Protein AF-A0A3R8M0X1-F1 (afdb_monomer_lite)

pLDDT: mean 82.75, std 15.9, range [35.12, 95.88]

Secondary structure (DSSP, 8-state):
-----------HHHHHHHHHHHHHHHHHHHHHHHHHHHHHHHHHHHHHHH-S-HHHHHHHHHHHHHHHHHHHHTT-HHHHHHHHHHHHH-

Sequence (90 aa):
KLKVGGRGGIDMAAIAKAEAALKSLSGNFAQGLNDEIVKLEAARQGVRTEGLNAQTVETLYLRAHDLKGLGATYDFPLITRRAASLCKLI

Structure (mmCIF, N/CA/C/O backbone):
data_AF-A0A3R8M0X1-F1
#
_entry.id   AF-A0A3R8M0X1-F1
#
loop_
_atom_site.group_PDB
_atom_site.id
_atom_site.type_symbol
_atom_site.label_atom_id
_atom_site.label_alt_id
_atom_site.label_comp_id
_atom_site.label_asym_id
_atom_site.label_entity_id
_atom_site.label_seq_id
_atom_site.pdbx_PDB_ins_code
_atom_site.Cartn_x
_atom_site.Cartn_y
_atom_site.Cartn_z
_atom_site.occupancy
_atom_site.B_iso_or_equiv
_atom_site.auth_seq_id
_atom_site.auth_comp_id
_atom_site.auth_asym_id
_atom_site.auth_atom_id
_atom_site.pdbx_PDB_model_num
ATOM 1 N N . LYS A 1 1 ? 14.176 5.492 -55.390 1.00 38.00 1 LYS A N 1
ATOM 2 C CA . LYS A 1 1 ? 14.080 4.025 -55.182 1.00 38.00 1 LYS A CA 1
ATOM 3 C C . LYS A 1 1 ? 14.677 3.713 -53.816 1.00 38.00 1 LYS A C 1
ATOM 5 O O . LYS A 1 1 ? 15.852 3.975 -53.611 1.00 38.00 1 LYS A O 1
ATOM 10 N N . LEU A 1 2 ? 13.826 3.287 -52.885 1.00 44.62 2 LEU A N 1
ATOM 11 C CA . LEU A 1 2 ? 14.140 2.963 -51.493 1.00 44.62 2 LEU A CA 1
ATOM 12 C C . LEU A 1 2 ? 15.085 1.750 -51.447 1.00 44.62 2 LEU A C 1
ATOM 14 O O . LEU A 1 2 ? 14.813 0.755 -52.118 1.00 44.62 2 LEU A O 1
ATOM 18 N N . LYS A 1 3 ? 16.176 1.816 -50.679 1.00 35.12 3 LYS A N 1
ATOM 19 C CA . LYS A 1 3 ? 17.025 0.649 -50.404 1.00 35.12 3 LYS A CA 1
ATOM 20 C C . LYS A 1 3 ? 17.366 0.609 -48.919 1.00 35.12 3 LYS A C 1
ATOM 22 O O . LYS A 1 3 ? 18.456 0.971 -48.500 1.00 35.12 3 LYS A O 1
ATOM 27 N N . VAL A 1 4 ? 16.375 0.193 -48.134 1.00 50.91 4 VAL A N 1
ATOM 28 C CA . VAL A 1 4 ? 16.583 -0.312 -46.775 1.00 50.91 4 VAL A CA 1
ATOM 29 C C . VAL A 1 4 ? 17.086 -1.742 -46.931 1.00 50.91 4 VAL A C 1
ATOM 31 O O . VAL A 1 4 ? 16.380 -2.598 -47.458 1.00 50.91 4 VAL A O 1
ATOM 34 N N . GLY A 1 5 ? 18.334 -1.979 -46.541 1.00 40.69 5 GLY A N 1
ATOM 35 C CA . GLY A 1 5 ? 18.957 -3.289 -46.633 1.00 40.69 5 GLY A CA 1
ATOM 36 C C . GLY A 1 5 ? 20.091 -3.446 -45.632 1.00 40.69 5 GLY A C 1
ATOM 37 O O . GLY A 1 5 ? 21.213 -3.057 -45.925 1.00 40.69 5 GLY A O 1
ATOM 38 N N . GLY A 1 6 ? 19.789 -4.107 -44.511 1.00 42.56 6 GLY A N 1
ATOM 39 C CA . GLY A 1 6 ? 20.698 -5.094 -43.924 1.00 42.56 6 GLY A CA 1
ATOM 40 C C . GLY A 1 6 ? 21.255 -4.816 -42.523 1.00 42.56 6 GLY A C 1
ATOM 41 O O . GLY A 1 6 ? 22.100 -3.949 -42.364 1.00 42.56 6 GLY A O 1
ATOM 42 N N . ARG A 1 7 ? 20.886 -5.717 -41.591 1.00 45.16 7 ARG A N 1
ATOM 43 C CA . ARG A 1 7 ? 21.505 -6.055 -40.285 1.00 45.16 7 ARG A CA 1
ATOM 44 C C . ARG A 1 7 ? 21.317 -5.004 -39.174 1.00 45.16 7 ARG A C 1
ATOM 46 O O . ARG A 1 7 ? 21.915 -3.949 -39.209 1.00 45.16 7 ARG A O 1
ATOM 53 N N . GLY A 1 8 ? 20.508 -5.227 -38.136 1.00 52.34 8 GLY A N 1
ATOM 54 C CA . GLY A 1 8 ? 20.300 -6.492 -37.420 1.00 52.34 8 GLY A CA 1
ATOM 55 C C . GLY A 1 8 ? 21.347 -6.725 -36.323 1.00 52.34 8 GLY A C 1
ATOM 56 O O . GLY A 1 8 ? 21.657 -7.871 -36.028 1.00 52.34 8 GLY A O 1
ATOM 57 N N . GLY A 1 9 ? 21.918 -5.665 -35.749 1.00 52.56 9 GLY A N 1
ATOM 58 C CA . GLY A 1 9 ? 22.488 -5.716 -34.407 1.00 52.56 9 GLY A CA 1
ATOM 59 C C . GLY A 1 9 ? 21.517 -5.001 -33.484 1.00 52.56 9 GLY A C 1
ATOM 60 O O . GLY A 1 9 ? 21.154 -3.862 -33.771 1.00 52.56 9 GLY A O 1
ATOM 61 N N . ILE A 1 10 ? 21.047 -5.660 -32.426 1.00 58.12 10 ILE A N 1
ATOM 62 C CA . ILE A 1 10 ? 20.370 -4.933 -31.355 1.00 58.12 10 ILE A CA 1
ATOM 63 C C . ILE A 1 10 ? 21.383 -3.888 -30.882 1.00 58.12 10 ILE A C 1
ATOM 65 O O . ILE A 1 10 ? 22.514 -4.243 -30.547 1.00 58.12 10 ILE A O 1
ATOM 69 N N . ASP A 1 11 ? 21.029 -2.610 -30.981 1.00 71.38 11 ASP A N 1
ATOM 70 C CA . ASP A 1 11 ? 21.946 -1.531 -30.645 1.00 71.38 11 ASP A CA 1
ATOM 71 C C . ASP A 1 11 ? 22.208 -1.612 -29.138 1.00 71.38 11 ASP A C 1
ATOM 73 O O . ASP A 1 11 ? 21.364 -1.245 -28.321 1.00 71.38 11 ASP A O 1
ATOM 77 N N . MET A 1 12 ? 23.341 -2.208 -28.762 1.00 69.88 12 MET A N 1
ATOM 78 C CA . MET A 1 12 ? 23.680 -2.502 -27.367 1.00 69.88 12 MET A CA 1
ATOM 79 C C . MET A 1 12 ? 23.690 -1.226 -26.518 1.00 69.88 12 MET A C 1
ATOM 81 O O . MET A 1 12 ? 23.410 -1.288 -25.324 1.00 69.88 12 MET A O 1
ATOM 85 N N . ALA A 1 13 ? 23.937 -0.060 -27.131 1.00 73.56 13 ALA A N 1
ATOM 86 C CA . ALA A 1 13 ? 23.826 1.233 -26.469 1.00 73.56 13 ALA A CA 1
ATOM 87 C C . ALA A 1 13 ? 22.361 1.631 -26.211 1.00 73.56 13 ALA A C 1
ATOM 89 O O . ALA A 1 13 ? 22.057 2.201 -25.162 1.00 73.56 13 ALA A O 1
ATOM 90 N N . ALA A 1 14 ? 21.438 1.296 -27.118 1.00 71.75 14 ALA A N 1
ATOM 91 C CA . ALA A 1 14 ? 20.003 1.472 -26.900 1.00 71.75 14 ALA A CA 1
ATOM 92 C C . ALA A 1 14 ? 19.459 0.511 -25.829 1.00 71.75 14 ALA A C 1
ATOM 94 O O . ALA A 1 14 ? 18.666 0.947 -24.995 1.00 71.75 14 ALA A O 1
ATOM 95 N N . ILE A 1 15 ? 19.925 -0.748 -25.791 1.00 71.56 15 ILE A N 1
ATOM 96 C CA . ILE A 1 15 ? 19.591 -1.692 -24.706 1.00 71.56 15 ILE A CA 1
ATOM 97 C C . ILE A 1 15 ? 20.119 -1.167 -23.372 1.00 71.56 15 ILE A C 1
ATOM 99 O O . ILE A 1 15 ? 19.344 -1.016 -22.438 1.00 71.56 15 ILE A O 1
ATOM 103 N N . ALA A 1 16 ? 21.405 -0.817 -23.283 1.00 73.88 16 ALA A N 1
ATOM 104 C CA . ALA A 1 16 ? 22.010 -0.337 -22.042 1.00 73.88 16 ALA A CA 1
ATOM 105 C C . ALA A 1 16 ? 21.343 0.950 -21.533 1.00 73.88 16 ALA A C 1
ATOM 107 O O . ALA A 1 16 ? 21.153 1.126 -20.330 1.00 73.88 16 ALA A O 1
ATOM 108 N N . LYS A 1 17 ? 20.932 1.850 -22.437 1.00 73.50 17 LYS A N 1
ATOM 109 C CA . LYS A 1 17 ? 20.156 3.046 -22.083 1.00 73.50 17 LYS A CA 1
ATOM 110 C C . LYS A 1 17 ? 18.752 2.690 -21.590 1.00 73.50 17 LYS A C 1
ATOM 112 O O . LYS A 1 17 ? 18.285 3.310 -20.637 1.00 73.50 17 LYS A O 1
ATOM 117 N N . ALA A 1 18 ? 18.094 1.705 -22.201 1.00 66.88 18 ALA A N 1
ATOM 118 C CA . ALA A 1 18 ? 16.800 1.204 -21.746 1.00 66.88 18 ALA A CA 1
ATOM 119 C C . ALA A 1 18 ? 16.903 0.502 -20.380 1.00 66.88 18 ALA A C 1
ATOM 121 O O . ALA A 1 18 ? 16.082 0.763 -19.508 1.00 66.88 18 ALA A O 1
ATOM 122 N N . GLU A 1 19 ? 17.938 -0.307 -20.147 1.00 69.31 19 GLU A N 1
ATOM 123 C CA . GLU A 1 19 ? 18.217 -0.963 -18.864 1.00 69.31 19 GLU A CA 1
ATOM 124 C C . GLU A 1 19 ? 18.581 0.047 -17.771 1.00 69.31 19 GLU A C 1
ATOM 126 O O . GLU A 1 19 ? 18.091 -0.055 -16.650 1.00 69.31 19 GLU A O 1
ATOM 131 N N . ALA A 1 20 ? 19.393 1.060 -18.084 1.00 72.00 20 ALA A N 1
ATOM 132 C CA . ALA A 1 20 ? 19.719 2.136 -17.151 1.00 72.00 20 ALA A CA 1
ATOM 133 C C . ALA A 1 20 ? 18.483 2.978 -16.802 1.00 72.00 20 ALA A C 1
ATOM 135 O O . ALA A 1 20 ? 18.279 3.312 -15.634 1.00 72.00 20 ALA A O 1
ATOM 136 N N . ALA A 1 21 ? 17.631 3.277 -17.787 1.00 68.31 21 ALA A N 1
ATOM 137 C CA . ALA A 1 21 ? 16.356 3.946 -17.559 1.00 68.31 21 ALA A CA 1
ATOM 138 C C . ALA A 1 21 ? 15.414 3.080 -16.711 1.00 68.31 21 ALA A C 1
ATOM 140 O O . ALA A 1 21 ? 14.844 3.586 -15.751 1.00 68.31 21 ALA A O 1
ATOM 141 N N . LEU A 1 22 ? 15.313 1.776 -16.992 1.00 64.12 22 LEU A N 1
ATOM 142 C CA . LEU A 1 22 ? 14.518 0.826 -16.210 1.00 64.12 22 LEU A CA 1
ATOM 143 C C . LEU A 1 22 ? 15.037 0.710 -14.770 1.00 64.12 22 LEU A C 1
ATOM 145 O O . LEU A 1 22 ? 14.250 0.707 -13.828 1.00 64.12 22 LEU A O 1
ATOM 149 N N . LYS A 1 23 ? 16.360 0.691 -14.580 1.00 66.62 23 LYS A N 1
ATOM 150 C CA . LYS A 1 23 ? 16.998 0.650 -13.260 1.00 66.62 23 LYS A CA 1
ATOM 151 C C . LYS A 1 23 ? 16.776 1.945 -12.483 1.00 66.62 23 LYS A C 1
ATOM 153 O O . LYS A 1 23 ? 16.407 1.891 -11.313 1.00 66.62 23 LYS A O 1
ATOM 158 N N . SER A 1 24 ? 16.931 3.107 -13.113 1.00 69.31 24 SER A N 1
ATOM 159 C CA . SER A 1 24 ? 16.620 4.388 -12.467 1.00 69.31 24 SER A CA 1
ATOM 160 C C . SER A 1 24 ? 15.132 4.499 -12.127 1.00 69.31 24 SER A C 1
ATOM 162 O O . SER A 1 24 ? 14.780 4.994 -11.060 1.00 69.31 24 SER A O 1
ATOM 164 N N . LEU A 1 25 ? 14.261 3.988 -12.998 1.00 67.25 25 LEU A N 1
ATOM 165 C CA . LEU A 1 25 ? 12.821 3.945 -12.778 1.00 67.25 25 LEU A CA 1
ATOM 166 C C . LEU A 1 25 ? 12.459 3.005 -11.614 1.00 67.25 25 LEU A C 1
ATOM 168 O O . LEU A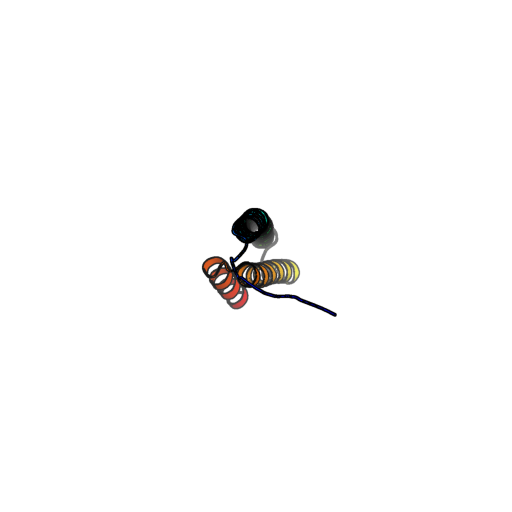 1 25 ? 11.650 3.372 -10.767 1.00 67.25 25 LEU A O 1
ATOM 172 N N . SER A 1 26 ? 13.136 1.857 -11.495 1.00 72.12 26 SER A N 1
ATOM 173 C CA . SER A 1 26 ? 12.977 0.942 -10.354 1.00 72.12 26 SER A CA 1
ATOM 174 C C . SER A 1 26 ? 13.399 1.564 -9.019 1.00 72.12 26 SER A C 1
ATOM 176 O O . SER A 1 26 ? 12.778 1.286 -7.995 1.00 72.12 26 SER A O 1
ATOM 178 N N . GLY A 1 27 ? 14.398 2.456 -9.025 1.00 75.06 27 GLY A N 1
ATOM 179 C CA . GLY A 1 27 ? 14.784 3.229 -7.843 1.00 75.06 27 GLY A CA 1
ATOM 180 C C . GLY A 1 27 ? 13.655 4.150 -7.376 1.00 75.06 27 GLY A C 1
ATOM 181 O O . GLY A 1 27 ? 13.294 4.141 -6.200 1.00 75.06 27 GLY A O 1
ATOM 182 N N . ASN A 1 28 ? 13.029 4.866 -8.313 1.00 80.44 28 ASN A N 1
ATOM 183 C CA . ASN A 1 28 ? 11.880 5.725 -8.019 1.00 80.44 28 A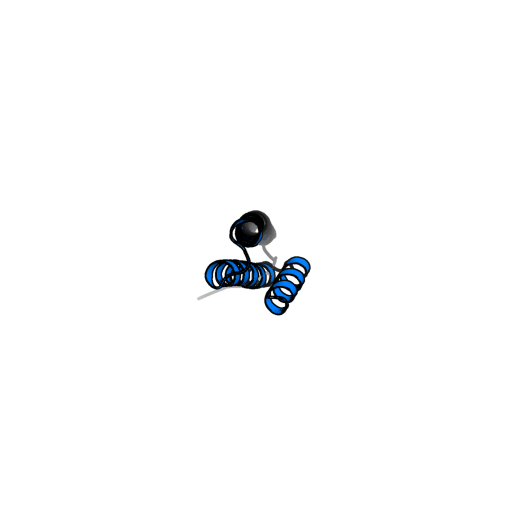SN A CA 1
ATOM 184 C C . ASN A 1 28 ? 10.656 4.919 -7.555 1.00 80.44 28 ASN A C 1
ATOM 186 O O . ASN A 1 28 ? 9.926 5.369 -6.675 1.00 80.44 28 ASN A O 1
ATOM 190 N N . PHE A 1 29 ? 10.440 3.719 -8.104 1.00 84.38 29 PHE A N 1
ATOM 191 C CA . PHE A 1 29 ? 9.362 2.822 -7.675 1.00 84.38 29 PHE A CA 1
ATOM 192 C C . PHE A 1 29 ? 9.556 2.313 -6.247 1.00 84.38 29 PHE A C 1
ATOM 194 O O . PHE A 1 29 ? 8.608 2.315 -5.463 1.00 84.38 29 PHE A O 1
ATOM 201 N N . ALA A 1 30 ? 10.782 1.922 -5.888 1.00 83.81 30 ALA A N 1
ATOM 202 C CA . ALA A 1 30 ? 11.105 1.491 -4.533 1.00 83.81 30 ALA A CA 1
ATOM 203 C C . ALA A 1 30 ? 10.920 2.629 -3.519 1.00 83.81 30 ALA A C 1
ATOM 205 O O . ALA A 1 30 ? 10.348 2.410 -2.453 1.00 83.81 30 ALA A O 1
ATOM 206 N N . GLN A 1 31 ? 11.346 3.848 -3.866 1.00 86.50 31 GLN A N 1
ATOM 207 C CA . GLN A 1 31 ? 11.125 5.020 -3.021 1.00 86.50 31 GLN A CA 1
ATOM 208 C C . GLN A 1 31 ? 9.630 5.336 -2.870 1.00 86.50 31 GLN A C 1
ATOM 210 O O . GLN A 1 31 ? 9.159 5.482 -1.746 1.00 86.50 31 GLN A O 1
ATOM 215 N N . GLY A 1 32 ? 8.868 5.343 -3.968 1.00 86.44 32 GLY A N 1
ATOM 216 C CA . GLY A 1 32 ? 7.423 5.575 -3.923 1.00 86.44 32 GLY A CA 1
ATOM 217 C C . GLY A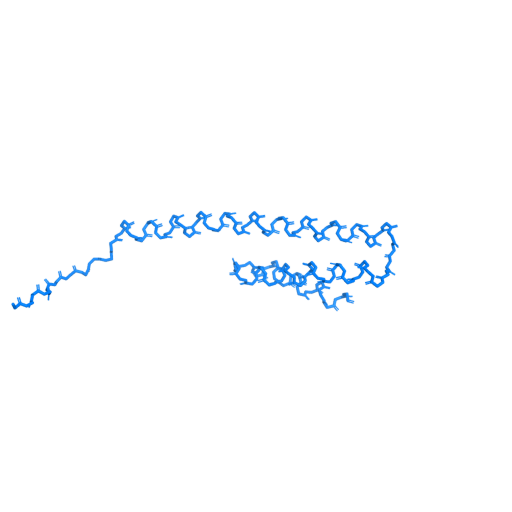 1 32 ? 6.668 4.527 -3.097 1.00 86.44 32 GLY A C 1
ATOM 218 O O . GLY A 1 32 ? 5.748 4.870 -2.361 1.00 86.44 32 GLY A O 1
ATOM 219 N N . LEU A 1 33 ? 7.081 3.256 -3.151 1.00 87.94 33 LEU A N 1
ATOM 220 C CA . LEU A 1 33 ? 6.533 2.214 -2.275 1.00 87.94 33 LEU A CA 1
ATOM 221 C C . LEU A 1 33 ? 6.878 2.443 -0.806 1.00 87.94 33 LEU A C 1
ATOM 223 O O . LEU A 1 33 ? 6.032 2.209 0.053 1.00 87.94 33 LEU A O 1
ATOM 227 N N . ASN A 1 34 ? 8.095 2.89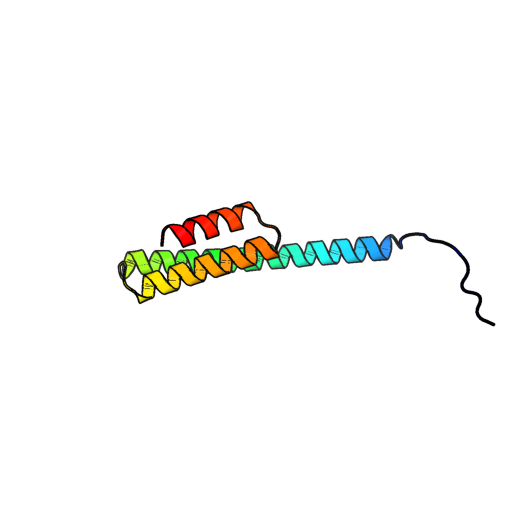9 -0.512 1.00 90.25 34 ASN A N 1
ATOM 228 C CA . ASN A 1 34 ? 8.494 3.226 0.852 1.00 90.25 34 ASN A CA 1
ATOM 229 C C . ASN A 1 34 ? 7.638 4.364 1.420 1.00 90.25 34 ASN A C 1
ATOM 231 O O . ASN A 1 34 ? 7.149 4.259 2.542 1.00 90.25 34 ASN A O 1
ATOM 235 N N . ASP A 1 35 ? 7.385 5.403 0.625 1.00 91.44 35 ASP A N 1
ATOM 236 C CA . ASP A 1 35 ? 6.517 6.512 1.025 1.00 91.44 35 ASP A CA 1
ATOM 237 C C . ASP A 1 35 ? 5.084 6.032 1.323 1.00 91.44 35 ASP A C 1
ATOM 239 O O . ASP A 1 35 ? 4.462 6.480 2.289 1.00 91.44 35 ASP A O 1
ATOM 243 N N . GLU A 1 36 ? 4.559 5.076 0.550 1.00 92.06 36 GLU A N 1
ATOM 244 C CA . GLU A 1 36 ? 3.254 4.466 0.835 1.00 92.06 36 GLU A CA 1
ATOM 245 C C . GLU A 1 36 ? 3.257 3.575 2.081 1.00 92.06 36 GLU A C 1
ATOM 247 O O . GLU A 1 36 ? 2.279 3.574 2.832 1.00 92.06 36 GLU A O 1
ATOM 252 N N . ILE A 1 37 ? 4.351 2.861 2.358 1.00 92.00 37 ILE A N 1
ATOM 253 C CA . ILE A 1 37 ? 4.507 2.100 3.606 1.00 92.00 37 ILE A CA 1
ATOM 254 C C . ILE A 1 37 ? 4.475 3.048 4.810 1.00 92.00 37 ILE A C 1
ATOM 256 O O . ILE A 1 37 ? 3.743 2.786 5.764 1.00 92.00 37 ILE A O 1
ATOM 260 N N . VAL A 1 38 ? 5.174 4.185 4.744 1.00 95.50 38 VAL A N 1
ATOM 261 C CA . VAL A 1 38 ? 5.156 5.199 5.812 1.00 95.50 38 VAL A CA 1
ATOM 262 C C . VAL A 1 38 ? 3.740 5.741 6.039 1.00 95.50 38 VAL A C 1
ATOM 264 O O . VAL A 1 38 ? 3.295 5.866 7.183 1.00 95.50 38 VAL A O 1
ATOM 267 N N . LYS A 1 39 ? 2.980 6.014 4.970 1.00 93.88 39 LYS A N 1
ATOM 268 C CA . LYS A 1 39 ? 1.572 6.445 5.083 1.00 93.88 39 LYS A CA 1
ATOM 269 C C . LYS A 1 39 ? 0.680 5.362 5.689 1.00 93.88 39 LYS A C 1
ATOM 271 O O . LYS A 1 39 ? -0.206 5.679 6.484 1.00 93.88 39 LYS A O 1
ATOM 276 N N . LEU A 1 40 ? 0.901 4.095 5.336 1.00 94.19 40 LEU A N 1
ATOM 277 C CA . LEU A 1 40 ? 0.184 2.963 5.920 1.00 94.19 40 LEU A CA 1
ATOM 278 C C . LEU A 1 40 ? 0.477 2.830 7.421 1.00 94.19 40 LEU A C 1
ATOM 280 O O . LEU A 1 40 ? -0.442 2.609 8.211 1.00 94.19 40 LEU A O 1
ATOM 284 N N . GLU A 1 41 ? 1.734 2.996 7.833 1.00 94.75 41 GLU A N 1
ATOM 285 C CA . GLU A 1 41 ? 2.116 2.985 9.247 1.00 94.75 41 GLU A CA 1
ATOM 286 C C . GLU A 1 41 ? 1.484 4.142 10.023 1.00 94.75 41 GLU A C 1
ATOM 288 O O . GLU A 1 41 ? 0.979 3.924 11.126 1.00 94.75 41 GLU A O 1
ATOM 293 N N . ALA A 1 42 ? 1.425 5.339 9.434 1.00 94.62 42 ALA A N 1
ATOM 294 C CA . ALA A 1 42 ? 0.733 6.480 10.026 1.00 94.62 42 ALA A CA 1
ATOM 295 C C . ALA A 1 42 ? -0.770 6.206 10.208 1.00 94.62 42 ALA A C 1
ATOM 297 O O . ALA A 1 42 ? -1.307 6.437 11.290 1.00 94.62 42 ALA A O 1
ATOM 298 N N . ALA A 1 43 ? -1.439 5.634 9.199 1.00 94.62 43 ALA A N 1
ATOM 299 C CA . ALA A 1 43 ? -2.847 5.242 9.302 1.00 94.62 43 ALA A CA 1
ATOM 300 C C . ALA A 1 43 ? -3.067 4.184 10.398 1.00 94.62 43 ALA A C 1
ATOM 302 O O . ALA A 1 43 ? -3.999 4.283 11.197 1.00 94.62 43 ALA A O 1
ATOM 303 N N . ARG A 1 44 ? -2.164 3.200 10.497 1.00 93.38 44 ARG A N 1
ATOM 304 C CA . ARG A 1 44 ? -2.192 2.196 11.569 1.00 93.38 44 ARG A CA 1
ATOM 305 C C . ARG A 1 44 ? -2.007 2.837 12.939 1.00 93.38 44 ARG A C 1
ATOM 307 O O . ARG A 1 44 ? -2.655 2.416 13.895 1.00 93.38 44 ARG A O 1
ATOM 314 N N . GLN A 1 45 ? -1.121 3.819 13.055 1.00 94.75 45 GLN A N 1
ATOM 315 C CA . GLN A 1 45 ? -0.929 4.543 14.302 1.00 94.75 45 GLN A CA 1
ATOM 316 C C . GLN A 1 45 ? -2.180 5.348 14.671 1.00 94.75 45 GLN A C 1
ATOM 318 O O . GLN A 1 45 ? -2.577 5.289 15.831 1.00 94.75 45 GLN A O 1
ATOM 323 N N . GLY A 1 46 ? -2.849 5.973 13.696 1.00 92.81 46 GLY A N 1
ATOM 324 C CA . GLY A 1 46 ? -4.145 6.635 13.881 1.00 92.81 46 GLY A CA 1
ATOM 325 C C . GLY A 1 46 ? -5.204 5.697 14.464 1.00 92.81 46 GLY A C 1
ATOM 326 O O . GLY A 1 46 ? -5.816 6.013 15.479 1.00 92.81 46 GLY A O 1
ATOM 327 N N . VAL A 1 47 ? -5.333 4.474 13.931 1.00 93.88 47 VAL A N 1
ATOM 328 C CA . VAL A 1 47 ? -6.218 3.441 14.515 1.00 93.88 47 VAL A CA 1
ATOM 329 C C . VAL A 1 47 ? -5.848 3.121 15.971 1.00 93.88 47 VAL A C 1
ATOM 331 O O . VAL A 1 47 ? -6.727 2.877 16.795 1.00 93.88 47 VAL A O 1
ATOM 334 N N . ARG A 1 48 ? -4.553 3.111 16.321 1.00 93.38 48 ARG A N 1
ATOM 335 C CA . ARG A 1 48 ? -4.110 2.836 17.702 1.00 93.38 48 ARG A CA 1
ATOM 336 C C . ARG A 1 48 ? -4.397 3.990 18.660 1.00 93.38 48 ARG A C 1
ATOM 338 O O . ARG A 1 48 ? -4.648 3.719 19.829 1.00 93.38 48 ARG A O 1
ATOM 345 N N . THR A 1 49 ? -4.315 5.237 18.204 1.00 95.12 49 THR A N 1
ATOM 346 C CA . THR A 1 49 ? -4.483 6.426 19.054 1.00 95.12 49 THR A CA 1
ATOM 347 C C . THR A 1 49 ? -5.932 6.881 19.156 1.00 95.12 49 THR A C 1
ATOM 349 O O . THR A 1 49 ? -6.381 7.247 20.235 1.00 95.12 49 THR A O 1
ATOM 352 N N . GLU A 1 50 ? -6.666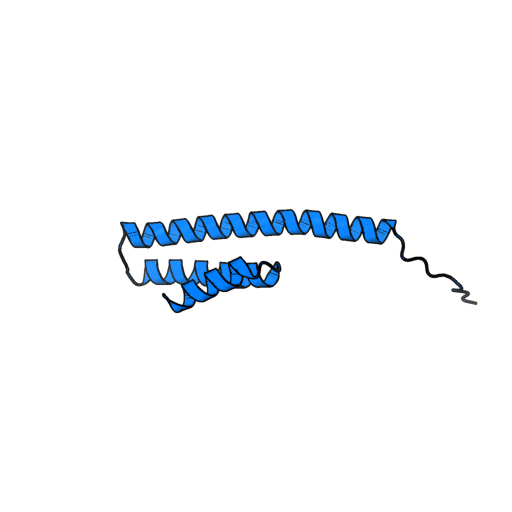 6.843 18.047 1.00 93.00 50 GLU A N 1
ATOM 353 C CA . GLU A 1 50 ? -8.047 7.333 17.931 1.00 93.00 50 GLU A CA 1
ATOM 354 C C . GLU A 1 50 ? -9.079 6.201 18.047 1.00 93.00 50 GLU A C 1
ATOM 356 O O . GLU A 1 50 ? -10.286 6.440 18.107 1.00 93.00 50 GLU A O 1
ATOM 361 N N . GLY A 1 51 ? -8.603 4.956 18.095 1.00 91.25 51 GLY A N 1
ATOM 362 C CA . GLY A 1 51 ? -9.431 3.764 18.150 1.00 91.25 51 GLY A CA 1
ATOM 363 C C . GLY A 1 51 ? -9.910 3.295 16.776 1.00 91.25 51 GLY A C 1
ATOM 364 O O . GLY A 1 51 ? -9.753 3.953 15.743 1.00 91.25 51 GLY A O 1
ATOM 365 N N . LEU A 1 52 ? -10.507 2.104 16.778 1.00 91.38 52 LEU A N 1
ATOM 366 C CA . LEU A 1 52 ? -11.102 1.498 15.595 1.00 91.38 52 LEU A CA 1
ATOM 367 C C . LEU A 1 52 ? -12.467 2.151 15.332 1.00 91.38 52 LEU A C 1
ATOM 369 O O . LEU A 1 52 ? -13.455 1.826 15.989 1.00 91.38 52 LEU A O 1
ATOM 373 N N . ASN A 1 53 ? -12.513 3.087 14.390 1.00 94.12 53 ASN A N 1
ATOM 374 C CA . ASN A 1 53 ? -13.729 3.775 13.971 1.00 94.12 53 ASN A CA 1
ATOM 375 C C . ASN A 1 53 ? -13.817 3.795 12.437 1.00 94.12 53 ASN A C 1
ATOM 377 O O . ASN A 1 53 ? -12.865 3.428 11.751 1.00 94.12 53 ASN A O 1
ATOM 381 N N . ALA A 1 54 ? -14.961 4.211 11.892 1.00 92.94 54 ALA A N 1
ATOM 382 C CA . ALA A 1 54 ? -15.196 4.171 10.449 1.00 92.94 54 ALA A CA 1
ATOM 383 C C . ALA A 1 54 ? -14.118 4.924 9.645 1.00 92.94 54 ALA A C 1
ATOM 385 O O . ALA A 1 54 ? -13.640 4.407 8.640 1.00 92.94 54 ALA A O 1
ATOM 386 N N . GLN A 1 55 ? -13.680 6.093 10.119 1.00 93.88 55 GLN A N 1
ATOM 387 C CA . GLN A 1 55 ? -12.705 6.929 9.414 1.00 93.88 55 GLN A CA 1
ATOM 388 C C . GLN A 1 55 ? -11.292 6.334 9.463 1.00 93.88 55 GLN A C 1
ATOM 390 O O . GLN A 1 55 ? -10.577 6.335 8.458 1.00 93.88 55 GLN A O 1
ATOM 395 N N . THR A 1 56 ? -10.877 5.805 10.617 1.00 93.31 56 THR A N 1
ATOM 396 C CA . THR A 1 56 ? -9.539 5.218 10.783 1.00 93.31 56 THR A CA 1
ATOM 397 C C . THR A 1 56 ? -9.421 3.888 10.040 1.00 93.31 56 THR A C 1
ATOM 399 O O . THR A 1 56 ? -8.398 3.626 9.404 1.00 93.31 56 THR A O 1
ATOM 402 N N . VAL A 1 57 ? -10.490 3.086 10.041 1.00 93.81 57 VAL A N 1
ATOM 403 C CA . VAL A 1 57 ? -10.608 1.840 9.271 1.00 93.81 57 VAL A CA 1
ATOM 404 C C . VAL A 1 57 ? -10.586 2.112 7.770 1.00 93.81 57 VAL A C 1
ATOM 406 O O . VAL A 1 57 ? -9.806 1.484 7.057 1.00 93.81 57 VAL A O 1
ATOM 409 N N . GLU A 1 58 ? -11.378 3.073 7.288 1.00 95.12 58 GLU A N 1
ATOM 410 C CA . GLU A 1 58 ? -11.398 3.462 5.874 1.00 95.12 58 GLU A CA 1
ATOM 411 C C . GLU A 1 58 ? -10.020 3.950 5.417 1.00 95.12 58 GLU A C 1
ATOM 413 O O . GLU A 1 58 ? -9.488 3.476 4.413 1.00 95.12 58 GLU A O 1
ATOM 418 N N . THR A 1 59 ? -9.392 4.833 6.198 1.00 94.94 59 THR A N 1
ATOM 419 C CA . THR A 1 59 ? -8.054 5.351 5.890 1.00 94.94 59 THR A CA 1
ATOM 420 C C . THR A 1 59 ? -7.025 4.224 5.829 1.00 94.94 59 THR A C 1
ATOM 422 O O . THR A 1 59 ? -6.215 4.172 4.902 1.00 94.94 59 THR A O 1
ATOM 425 N N . LEU A 1 60 ? -7.058 3.292 6.787 1.00 94.25 60 LEU A N 1
ATOM 426 C CA . LEU A 1 60 ? -6.150 2.149 6.805 1.00 94.25 60 LEU A CA 1
ATOM 427 C C . LEU A 1 60 ? -6.381 1.218 5.602 1.00 94.25 60 LEU A C 1
ATOM 429 O O . LEU A 1 60 ? -5.412 0.780 4.977 1.00 94.25 60 LEU A O 1
ATOM 433 N N . TYR A 1 61 ? -7.642 0.946 5.257 1.00 95.19 61 TYR A N 1
ATOM 434 C CA . TYR A 1 61 ? -8.004 0.121 4.106 1.00 95.19 61 TYR A CA 1
ATOM 435 C C . TYR A 1 61 ? -7.530 0.744 2.791 1.00 95.19 61 TYR A C 1
ATOM 437 O O . TYR A 1 61 ? -6.902 0.055 1.987 1.00 95.19 61 TYR A O 1
ATOM 445 N N . LEU A 1 62 ? -7.765 2.043 2.582 1.00 95.88 62 LEU A N 1
ATOM 446 C CA . LEU A 1 62 ? -7.348 2.746 1.367 1.00 95.88 62 LEU A CA 1
ATOM 447 C C . LEU A 1 62 ? -5.829 2.676 1.176 1.00 95.88 62 LEU A C 1
ATOM 449 O O . LEU A 1 62 ? -5.361 2.303 0.102 1.00 95.88 62 LEU A O 1
ATOM 453 N N . ARG A 1 63 ? -5.048 2.903 2.241 1.00 95.31 63 ARG A N 1
ATOM 454 C CA . ARG A 1 63 ? -3.582 2.769 2.174 1.00 95.31 63 ARG A CA 1
ATOM 455 C C . ARG A 1 63 ? -3.134 1.346 1.861 1.00 95.31 63 ARG A C 1
ATOM 457 O O . ARG A 1 63 ? -2.216 1.151 1.067 1.00 95.31 63 ARG A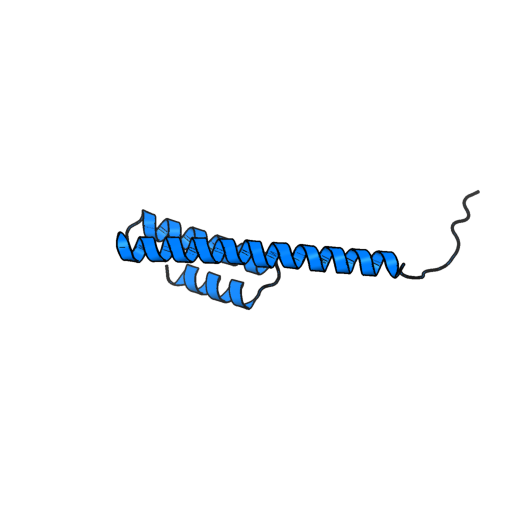 O 1
ATOM 464 N N . ALA A 1 64 ? -3.783 0.340 2.444 1.00 95.00 64 ALA A N 1
ATOM 465 C CA . ALA A 1 64 ? -3.484 -1.053 2.130 1.00 95.00 64 ALA A CA 1
ATOM 466 C C . ALA A 1 64 ? -3.846 -1.400 0.671 1.00 95.00 64 ALA A C 1
ATOM 468 O O . ALA A 1 64 ? -3.117 -2.149 0.015 1.00 95.00 64 ALA A O 1
ATOM 469 N N . HIS A 1 65 ? -4.941 -0.844 0.148 1.00 95.69 65 HIS A N 1
ATOM 470 C CA . HIS A 1 65 ? -5.384 -1.048 -1.228 1.00 95.69 65 HIS A CA 1
ATOM 471 C C . HIS A 1 65 ? -4.408 -0.438 -2.240 1.00 95.69 65 HIS A C 1
ATOM 473 O O . HIS A 1 65 ? -3.997 -1.124 -3.180 1.00 95.69 65 HIS A O 1
ATOM 479 N N . ASP A 1 66 ? -3.993 0.807 -2.016 1.00 93.06 66 ASP A N 1
ATOM 480 C CA . ASP A 1 66 ? -3.039 1.513 -2.873 1.00 93.06 66 ASP A CA 1
ATOM 481 C C . ASP A 1 66 ? -1.689 0.790 -2.896 1.00 93.06 66 ASP A C 1
ATOM 483 O O . ASP A 1 66 ? -1.149 0.502 -3.968 1.00 93.06 66 ASP A O 1
ATOM 487 N N . LEU A 1 67 ? -1.188 0.380 -1.724 1.00 93.25 67 LEU A N 1
ATOM 488 C CA . LEU A 1 67 ? 0.067 -0.365 -1.613 1.00 93.25 67 LEU A CA 1
ATOM 489 C C . LEU A 1 67 ? 0.007 -1.714 -2.351 1.00 93.25 67 LEU A C 1
ATOM 491 O O . LEU A 1 67 ? 0.996 -2.141 -2.950 1.00 93.25 67 LEU A O 1
ATOM 495 N N . LYS A 1 68 ? -1.158 -2.378 -2.362 1.00 93.75 68 LYS A N 1
ATOM 496 C CA . LYS A 1 68 ? -1.380 -3.592 -3.163 1.00 93.75 68 LYS A CA 1
ATOM 497 C C . LYS A 1 68 ? -1.278 -3.290 -4.660 1.00 93.75 68 LYS A C 1
ATOM 499 O O . LYS A 1 68 ? -0.629 -4.047 -5.380 1.00 93.75 68 LYS A O 1
ATOM 504 N N . GLY A 1 69 ? -1.925 -2.223 -5.130 1.00 91.12 69 GLY A N 1
ATOM 505 C CA . GLY A 1 69 ? -1.920 -1.830 -6.543 1.00 91.12 69 GLY A CA 1
ATOM 506 C C . GLY A 1 69 ? -0.531 -1.429 -7.037 1.00 91.12 69 GLY A C 1
ATOM 507 O O . GLY A 1 69 ? -0.074 -1.903 -8.080 1.00 91.12 69 GLY A O 1
ATOM 508 N N . LEU A 1 70 ? 0.177 -0.620 -6.251 1.00 90.06 70 LEU A N 1
ATOM 509 C CA . LEU A 1 70 ? 1.536 -0.178 -6.560 1.00 90.06 70 LEU A CA 1
ATOM 510 C C . LEU A 1 70 ? 2.530 -1.336 -6.512 1.00 90.06 70 LEU A C 1
ATOM 512 O O . LEU A 1 70 ? 3.338 -1.483 -7.424 1.00 90.06 70 LEU A O 1
ATOM 516 N N . GLY A 1 71 ? 2.421 -2.214 -5.510 1.00 89.94 71 GLY A N 1
ATOM 517 C CA . GLY A 1 71 ? 3.243 -3.419 -5.430 1.00 89.94 71 GLY A CA 1
ATOM 518 C C . GLY A 1 71 ? 3.084 -4.312 -6.662 1.00 89.94 71 GLY A C 1
ATOM 519 O O . GLY A 1 71 ? 4.078 -4.827 -7.166 1.00 89.94 71 GLY A O 1
ATOM 520 N N . ALA A 1 72 ? 1.858 -4.466 -7.173 1.00 89.56 72 ALA A N 1
ATOM 521 C CA . ALA A 1 72 ? 1.596 -5.272 -8.363 1.00 89.56 72 ALA A CA 1
ATOM 522 C C . ALA A 1 72 ? 2.141 -4.606 -9.634 1.00 89.56 72 ALA A C 1
ATOM 524 O O . ALA A 1 72 ? 2.708 -5.278 -10.489 1.00 89.56 72 ALA A O 1
ATOM 525 N N . THR A 1 73 ? 1.996 -3.283 -9.740 1.00 88.12 73 THR A N 1
ATOM 526 C CA . THR A 1 73 ? 2.442 -2.498 -10.903 1.00 88.12 73 THR A CA 1
ATOM 527 C C . THR A 1 73 ? 3.964 -2.467 -11.022 1.00 88.12 73 THR A C 1
ATOM 529 O O . THR A 1 73 ? 4.503 -2.500 -12.124 1.00 88.12 73 THR A O 1
ATOM 532 N N . TYR A 1 74 ? 4.660 -2.414 -9.889 1.00 85.75 74 TYR A N 1
ATOM 533 C CA . TYR A 1 74 ? 6.118 -2.323 -9.836 1.00 85.75 74 TYR A CA 1
ATOM 534 C C . TYR A 1 74 ? 6.818 -3.684 -9.687 1.00 85.75 74 TYR A C 1
ATOM 536 O O . TYR A 1 74 ? 8.024 -3.719 -9.466 1.00 85.75 74 TYR A O 1
ATOM 544 N N . ASP A 1 75 ? 6.073 -4.787 -9.799 1.00 86.12 75 ASP A N 1
ATOM 545 C CA . ASP A 1 75 ? 6.570 -6.166 -9.691 1.00 86.12 75 ASP A CA 1
ATOM 546 C C . ASP A 1 75 ? 7.243 -6.499 -8.340 1.00 86.12 75 ASP A C 1
ATOM 548 O O . ASP A 1 75 ? 8.263 -7.180 -8.250 1.00 86.12 75 ASP A O 1
ATOM 552 N N . PHE A 1 76 ? 6.634 -6.039 -7.241 1.00 86.38 76 PHE A N 1
ATOM 553 C CA . PHE A 1 76 ? 6.993 -6.407 -5.868 1.00 86.38 76 PHE A CA 1
ATOM 554 C C . PHE A 1 76 ? 5.967 -7.408 -5.293 1.00 86.38 76 PHE A C 1
ATOM 556 O O . PHE A 1 76 ? 5.059 -7.031 -4.533 1.00 86.38 76 PHE A O 1
ATOM 563 N N . PRO A 1 77 ? 6.082 -8.718 -5.599 1.00 88.00 77 PRO A N 1
ATOM 564 C CA . PRO A 1 77 ? 5.059 -9.718 -5.269 1.00 88.00 77 PRO A CA 1
ATOM 565 C C . PRO A 1 77 ? 4.867 -9.924 -3.761 1.00 88.00 77 PRO A C 1
ATOM 567 O O . PRO A 1 77 ? 3.749 -10.165 -3.296 1.00 88.00 77 PRO A O 1
ATOM 570 N N . LEU A 1 78 ? 5.936 -9.792 -2.966 1.00 90.12 78 LEU A N 1
ATOM 571 C CA . LEU A 1 78 ? 5.853 -9.913 -1.508 1.00 90.12 78 LEU A CA 1
ATOM 572 C C . LEU A 1 78 ? 5.036 -8.775 -0.886 1.00 90.12 78 LEU A C 1
ATOM 574 O O . LEU A 1 78 ? 4.172 -9.039 -0.047 1.00 90.12 78 LEU A O 1
ATOM 578 N N . ILE A 1 79 ? 5.269 -7.534 -1.324 1.00 89.75 79 ILE A N 1
ATOM 579 C CA . ILE A 1 79 ? 4.538 -6.350 -0.850 1.00 89.75 79 ILE A CA 1
ATOM 580 C C . ILE A 1 79 ? 3.064 -6.481 -1.231 1.00 89.75 79 ILE A C 1
ATOM 582 O O . ILE A 1 79 ? 2.192 -6.395 -0.368 1.00 89.75 79 ILE A O 1
ATOM 586 N N . THR A 1 80 ? 2.796 -6.823 -2.493 1.00 91.75 80 THR A N 1
ATOM 587 C CA . THR A 1 80 ? 1.442 -7.053 -3.016 1.00 91.75 80 THR A CA 1
ATOM 588 C C . THR A 1 80 ? 0.670 -8.065 -2.176 1.00 91.75 80 THR A C 1
ATOM 590 O O . THR A 1 80 ? -0.458 -7.806 -1.756 1.00 91.75 80 THR A O 1
ATOM 593 N N . ARG A 1 81 ? 1.278 -9.222 -1.875 1.00 94.62 81 ARG A N 1
ATOM 594 C CA . ARG A 1 81 ? 0.627 -10.276 -1.088 1.00 94.62 81 ARG A CA 1
ATOM 595 C C . ARG A 1 81 ? 0.336 -9.827 0.344 1.00 94.62 81 ARG A C 1
ATOM 597 O O . ARG A 1 81 ? -0.722 -10.160 0.878 1.00 94.62 81 ARG A O 1
ATOM 604 N N . ARG A 1 82 ? 1.256 -9.094 0.979 1.00 92.56 82 ARG A N 1
ATOM 605 C CA . ARG A 1 82 ? 1.072 -8.590 2.349 1.00 92.56 82 ARG A CA 1
ATOM 606 C C . ARG A 1 82 ? -0.020 -7.528 2.412 1.00 92.56 82 ARG A C 1
ATOM 608 O O . ARG A 1 82 ? -0.916 -7.658 3.241 1.00 92.56 82 ARG A O 1
ATOM 615 N N . ALA A 1 83 ? -0.004 -6.567 1.493 1.00 93.38 83 ALA A N 1
ATOM 616 C CA . ALA A 1 83 ? -1.032 -5.540 1.374 1.00 93.38 83 ALA A CA 1
ATOM 617 C C . ALA A 1 83 ? -2.416 -6.149 1.079 1.00 93.38 83 ALA A C 1
ATOM 619 O O . ALA A 1 83 ? -3.401 -5.804 1.729 1.00 93.38 83 ALA A O 1
ATOM 620 N N . ALA A 1 84 ? -2.489 -7.149 0.192 1.00 94.31 84 ALA A N 1
ATOM 621 C CA . ALA A 1 84 ? -3.722 -7.890 -0.075 1.00 94.31 84 ALA A CA 1
ATOM 622 C C . ALA A 1 84 ? -4.240 -8.654 1.153 1.00 94.31 84 ALA A C 1
ATOM 624 O O . ALA A 1 84 ? -5.446 -8.715 1.368 1.00 94.31 84 ALA A O 1
ATOM 625 N N . SER A 1 85 ? -3.350 -9.249 1.953 1.00 95.44 85 SER A N 1
ATOM 626 C CA . SER A 1 85 ? -3.741 -9.906 3.204 1.00 95.44 85 SER A CA 1
ATOM 627 C C . SER A 1 85 ? -4.288 -8.903 4.213 1.00 95.44 85 SER A C 1
ATOM 629 O O . SER A 1 85 ? -5.263 -9.210 4.887 1.00 95.44 85 SER A O 1
ATOM 631 N N . LEU A 1 86 ? -3.678 -7.719 4.306 1.00 92.56 86 LEU A N 1
ATOM 632 C CA . LEU A 1 86 ? -4.136 -6.656 5.194 1.00 92.56 86 LEU A CA 1
ATOM 633 C C . LEU A 1 86 ? -5.525 -6.145 4.783 1.00 92.56 86 LEU A C 1
ATOM 635 O O . LEU A 1 86 ? -6.397 -6.055 5.634 1.00 92.56 86 LEU A O 1
ATOM 639 N N . CYS A 1 87 ? -5.769 -5.940 3.485 1.00 94.25 87 CYS A N 1
ATOM 640 C CA . CYS A 1 87 ? -7.088 -5.557 2.961 1.00 94.25 87 CYS A CA 1
ATOM 641 C C . CYS A 1 87 ? -8.205 -6.565 3.275 1.00 94.25 87 CYS A C 1
ATOM 643 O O . CYS A 1 87 ? -9.365 -6.195 3.215 1.00 94.25 87 CYS A O 1
ATOM 645 N N . LYS A 1 88 ? -7.879 -7.845 3.506 1.00 94.81 88 LYS A N 1
ATOM 646 C CA . LYS A 1 88 ? -8.867 -8.882 3.858 1.00 94.81 88 LYS A CA 1
ATOM 647 C C . LYS A 1 88 ? -9.143 -8.963 5.359 1.00 94.81 88 LYS A C 1
ATOM 649 O O . LYS A 1 88 ? -10.109 -9.605 5.752 1.00 94.81 88 LYS A O 1
ATOM 654 N N . LEU A 1 89 ? -8.220 -8.454 6.174 1.00 92.19 89 LEU A N 1
ATOM 655 C CA . LEU A 1 89 ? -8.322 -8.467 7.634 1.00 92.19 89 LEU A CA 1
ATOM 656 C C . LEU A 1 89 ? -9.103 -7.265 8.162 1.00 92.19 89 LEU A C 1
ATOM 658 O O . LEU A 1 89 ? -9.705 -7.369 9.227 1.00 92.19 89 LEU A O 1
ATOM 662 N N . ILE A 1 90 ? -9.012 -6.144 7.448 1.00 89.19 90 ILE A N 1
ATOM 663 C CA . ILE A 1 90 ? -9.786 -4.924 7.681 1.00 89.19 90 ILE A CA 1
ATOM 664 C C . ILE A 1 90 ? -11.172 -5.115 7.071 1.00 89.19 90 ILE A C 1
ATOM 666 O O . ILE A 1 90 ? -12.154 -4.777 7.763 1.00 89.19 90 ILE A O 1
#

Radius of gyration: 21.1 Å; chains: 1; bounding box: 39×18×74 Å

Foldseek 3Di:
DDDDDDDDDPPVVVVVVVVVVLVVVLVVLVVVLVVLVVQLVVLVVCCVPVHDDPVSVVSNLVSLVVQLVSCVVSVNVVSNVVSVVSNVVD